Protein AF-A0A0L0LF47-F1 (afdb_monomer_lite)

Foldseek 3Di:
DDDDDPPPPPLVVLLVVQLVVCLVPVPPCVSVVVSCVVQVVVDPDLVSVLVNLLSVLVSCVSSVVLVSSLVSLQVSLVSCVVVVVVVSNVVSNVVSVVD

Radius of gyration: 15.13 Å; chains: 1; bounding box: 30×31×48 Å

Sequence (99 aa):
MPEGTPDQESTESLRQRVVEALRQSTEDLSLLNEFLDRRQLEVGDSRQGMMLNVEVAHMYKEAGLKELAKEAFLDAAEQAWHERDDDLFEKLTEEANAL

pLDDT: mean 83.82, std 13.77, range [42.88, 96.19]

Structure (mmCIF, N/CA/C/O backbone):
data_AF-A0A0L0LF47-F1
#
_entry.id   AF-A0A0L0LF47-F1
#
loop_
_atom_site.group_PDB
_atom_site.id
_atom_site.type_symbol
_atom_site.label_atom_id
_atom_site.label_alt_id
_atom_site.label_comp_id
_atom_site.label_asym_id
_atom_site.label_entity_id
_atom_site.label_seq_id
_atom_site.pdbx_PDB_ins_code
_atom_site.Cartn_x
_atom_site.Cartn_y
_atom_site.Cartn_z
_atom_site.occupancy
_atom_site.B_iso_or_equiv
_atom_site.auth_seq_id
_atom_site.auth_comp_id
_atom_site.auth_asym_id
_atom_site.auth_atom_id
_atom_site.pdbx_PDB_model_num
ATOM 1 N N . MET A 1 1 ? 19.651 -23.909 29.351 1.00 43.25 1 MET A N 1
ATOM 2 C CA . MET A 1 1 ? 18.466 -23.090 29.019 1.00 43.25 1 MET A CA 1
ATOM 3 C C . MET A 1 1 ? 18.574 -22.782 27.538 1.00 43.25 1 MET A C 1
ATOM 5 O O . MET A 1 1 ? 19.688 -22.460 27.143 1.00 43.25 1 MET A O 1
ATOM 9 N N . PRO A 1 2 ? 17.539 -23.004 26.712 1.00 45.69 2 PRO A N 1
ATOM 10 C CA . PRO A 1 2 ? 17.655 -22.760 25.280 1.00 45.69 2 PRO A CA 1
ATOM 11 C C . PRO A 1 2 ? 17.825 -21.257 25.043 1.00 45.69 2 PRO A C 1
ATOM 13 O O . PRO A 1 2 ? 17.015 -20.457 25.507 1.00 45.69 2 PRO A O 1
ATOM 16 N N . GLU A 1 3 ? 18.912 -20.893 24.373 1.00 42.88 3 GLU A N 1
ATOM 17 C CA . GLU A 1 3 ? 19.126 -19.569 23.802 1.00 42.88 3 GLU A CA 1
ATOM 18 C C . GLU A 1 3 ? 18.102 -19.404 22.676 1.00 42.88 3 GLU A C 1
ATOM 20 O O . GLU A 1 3 ? 18.245 -19.979 21.599 1.00 42.88 3 GLU A O 1
ATOM 25 N N . GLY A 1 4 ? 17.002 -18.706 22.958 1.00 43.75 4 GLY A N 1
ATOM 26 C CA . GLY A 1 4 ? 16.089 -18.263 21.914 1.00 43.75 4 GLY A CA 1
ATOM 27 C C . GLY A 1 4 ? 16.827 -17.231 21.079 1.00 43.75 4 GLY A C 1
ATOM 28 O O . GLY A 1 4 ? 17.122 -16.153 21.583 1.00 43.75 4 GLY A O 1
ATOM 29 N N . THR A 1 5 ? 17.175 -17.580 19.844 1.00 50.72 5 THR A N 1
ATOM 30 C CA . THR A 1 5 ? 17.736 -16.651 18.861 1.00 50.72 5 THR A CA 1
ATOM 31 C C . THR A 1 5 ? 16.793 -15.452 18.718 1.00 50.72 5 THR A C 1
ATOM 33 O O . THR A 1 5 ? 15.663 -15.652 18.261 1.00 50.72 5 THR A O 1
ATOM 36 N N . PRO A 1 6 ? 17.192 -14.230 19.112 1.00 53.59 6 PRO A N 1
ATOM 37 C CA . PRO A 1 6 ? 16.474 -13.041 18.687 1.00 53.59 6 PRO A CA 1
ATOM 38 C C . PRO A 1 6 ? 16.740 -12.832 17.184 1.00 53.59 6 PRO A C 1
ATOM 40 O O . PRO A 1 6 ? 17.751 -13.304 16.665 1.00 53.59 6 PRO A O 1
ATOM 43 N N . ASP A 1 7 ? 15.834 -12.146 16.492 1.00 51.16 7 ASP A N 1
ATOM 44 C CA . ASP A 1 7 ? 16.019 -11.635 15.120 1.00 51.16 7 ASP A CA 1
ATOM 45 C C . ASP A 1 7 ? 15.778 -12.573 13.919 1.00 51.16 7 ASP A C 1
ATOM 47 O O . ASP A 1 7 ? 16.334 -12.393 12.840 1.00 51.16 7 ASP A O 1
ATOM 51 N N . GLN A 1 8 ? 14.826 -13.502 14.032 1.00 44.38 8 GLN A N 1
ATOM 52 C CA . GLN A 1 8 ? 14.008 -13.895 12.870 1.00 44.38 8 GLN A CA 1
ATOM 53 C C . GLN A 1 8 ? 12.547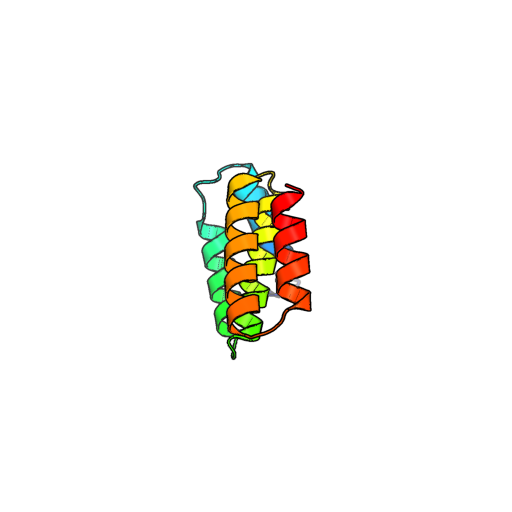 -13.500 13.075 1.00 44.38 8 GLN A C 1
ATOM 55 O O . GLN A 1 8 ? 11.631 -14.281 12.825 1.00 44.38 8 GLN A O 1
ATOM 60 N N . GLU A 1 9 ? 12.297 -12.266 13.512 1.00 53.72 9 GLU A N 1
ATOM 61 C CA . GLU A 1 9 ? 11.025 -11.656 13.141 1.00 53.72 9 GLU A CA 1
ATOM 62 C C . GLU A 1 9 ? 11.107 -11.399 11.633 1.00 53.72 9 GLU A C 1
ATOM 64 O O . GLU A 1 9 ? 11.614 -10.373 11.187 1.00 53.72 9 GLU A O 1
ATOM 69 N N . SER A 1 10 ? 10.738 -12.408 10.839 1.00 66.94 10 SER A N 1
ATOM 70 C CA . SER A 1 10 ? 10.748 -12.318 9.382 1.00 66.94 10 SER A CA 1
ATOM 71 C C . SER A 1 10 ? 9.951 -11.085 8.966 1.00 66.94 10 SER A C 1
ATOM 73 O O . SER A 1 10 ? 8.918 -10.799 9.564 1.00 66.94 10 SER A O 1
ATOM 75 N N . THR A 1 11 ? 10.394 -10.365 7.939 1.00 67.81 11 THR A N 1
ATOM 76 C CA . THR A 1 11 ? 9.711 -9.185 7.374 1.00 67.81 11 THR A CA 1
ATOM 77 C C . THR A 1 11 ? 8.201 -9.401 7.179 1.00 67.81 11 THR A C 1
ATOM 79 O O . THR A 1 11 ? 7.404 -8.487 7.364 1.00 67.81 11 THR A O 1
ATOM 82 N N . GLU A 1 12 ? 7.794 -10.642 6.902 1.00 72.75 12 GLU A N 1
ATOM 83 C CA . GLU A 1 12 ? 6.398 -11.083 6.833 1.00 72.75 12 GLU A CA 1
ATOM 84 C C . GLU A 1 12 ? 5.624 -10.962 8.165 1.00 72.75 12 GLU A C 1
ATOM 86 O O . GLU A 1 12 ? 4.473 -10.530 8.170 1.00 72.75 12 GLU A O 1
ATOM 91 N N . SER A 1 13 ? 6.259 -11.266 9.299 1.00 81.19 13 SER A N 1
ATOM 92 C CA . SER A 1 13 ? 5.707 -11.059 10.646 1.00 81.19 13 SER A CA 1
ATOM 93 C C . SER A 1 13 ? 5.512 -9.568 10.942 1.00 81.19 13 SER A C 1
ATOM 95 O O . SER A 1 13 ? 4.464 -9.168 11.447 1.00 81.19 13 SER A O 1
ATOM 97 N N . LEU A 1 14 ? 6.474 -8.718 10.557 1.00 84.25 14 LEU A N 1
ATOM 98 C CA . LEU A 1 14 ? 6.342 -7.268 10.725 1.00 84.25 14 LEU A CA 1
ATOM 99 C C . LEU A 1 14 ? 5.206 -6.708 9.858 1.00 84.25 14 LEU A C 1
ATOM 101 O O . LEU A 1 14 ? 4.373 -5.962 10.365 1.00 84.25 14 LEU A O 1
ATOM 105 N N . ARG A 1 15 ? 5.098 -7.136 8.593 1.00 87.94 15 ARG A N 1
ATOM 106 C CA . ARG A 1 15 ? 3.980 -6.778 7.701 1.00 87.94 15 ARG A CA 1
ATOM 107 C C . ARG A 1 15 ? 2.622 -7.113 8.324 1.00 87.94 15 ARG A C 1
ATOM 109 O O . ARG A 1 15 ? 1.725 -6.274 8.326 1.00 87.94 15 ARG A O 1
ATOM 116 N N . GLN A 1 16 ? 2.460 -8.317 8.879 1.00 86.94 16 GLN A N 1
ATOM 117 C CA . GLN A 1 16 ? 1.206 -8.706 9.536 1.00 86.94 16 GLN A CA 1
ATOM 118 C C . GLN A 1 16 ? 0.886 -7.808 10.733 1.00 86.94 16 GLN A C 1
ATOM 120 O O . GLN A 1 16 ? -0.240 -7.322 10.846 1.00 86.94 16 GLN A O 1
ATOM 125 N N . ARG A 1 17 ? 1.885 -7.511 11.571 1.00 88.69 17 ARG A N 1
ATOM 126 C CA . ARG A 1 17 ? 1.734 -6.593 12.709 1.00 88.69 17 ARG A CA 1
ATOM 127 C C . ARG A 1 17 ? 1.342 -5.183 12.262 1.00 88.69 17 ARG A C 1
ATOM 129 O O . ARG A 1 17 ? 0.509 -4.561 12.914 1.00 88.69 17 ARG A O 1
ATOM 136 N N . VAL A 1 18 ? 1.892 -4.697 11.147 1.00 90.56 18 VAL A N 1
ATOM 137 C CA . VAL A 1 18 ? 1.514 -3.407 10.544 1.00 90.56 18 VAL A CA 1
ATOM 138 C C . VAL A 1 18 ? 0.048 -3.418 10.118 1.00 90.56 18 VAL A C 1
ATOM 140 O O . VAL A 1 18 ? -0.697 -2.520 10.496 1.00 90.56 18 VAL A O 1
ATOM 143 N N . VAL A 1 19 ? -0.398 -4.445 9.389 1.00 91.88 19 VAL A N 1
ATOM 144 C CA . VAL A 1 19 ? -1.803 -4.565 8.960 1.00 91.88 19 VAL A CA 1
ATOM 145 C C . VAL A 1 19 ? -2.748 -4.602 10.161 1.00 91.88 19 VAL A C 1
ATOM 147 O O . VAL A 1 19 ? -3.779 -3.930 10.157 1.00 91.88 19 VAL A O 1
ATOM 150 N N . GLU A 1 20 ? -2.416 -5.366 11.203 1.00 90.81 20 GLU A N 1
ATOM 151 C CA . GLU A 1 20 ? -3.226 -5.423 12.423 1.00 90.81 20 GLU A CA 1
ATOM 152 C C . GLU A 1 20 ? -3.271 -4.083 13.160 1.00 90.81 20 GLU A C 1
ATOM 154 O O . GLU A 1 20 ? -4.346 -3.673 13.601 1.00 90.81 20 GLU A O 1
ATOM 159 N N . ALA A 1 21 ? -2.143 -3.379 13.253 1.00 89.25 21 ALA A N 1
ATOM 160 C CA . ALA A 1 21 ? -2.084 -2.056 13.862 1.00 89.25 21 ALA A CA 1
ATOM 161 C C . ALA A 1 21 ? -2.927 -1.039 13.084 1.00 89.25 21 ALA A C 1
ATOM 163 O O . ALA A 1 21 ? -3.774 -0.377 13.676 1.00 89.25 21 ALA A O 1
ATOM 164 N N . LEU A 1 22 ? -2.797 -1.011 11.755 1.00 90.56 22 LEU A N 1
ATOM 165 C CA . LEU A 1 22 ? -3.581 -0.145 10.872 1.00 90.56 22 LEU A CA 1
ATOM 166 C C . LEU A 1 22 ? -5.090 -0.422 10.960 1.00 90.56 22 LEU A C 1
ATOM 168 O O . LEU A 1 22 ? -5.890 0.511 10.894 1.00 90.56 22 LEU A O 1
ATOM 172 N N . ARG A 1 23 ? -5.499 -1.686 11.152 1.00 88.75 23 ARG A N 1
ATOM 173 C CA . ARG A 1 23 ? -6.911 -2.044 11.403 1.00 88.75 23 ARG A CA 1
ATOM 174 C C . ARG A 1 23 ? -7.431 -1.497 12.729 1.00 88.75 23 ARG A C 1
ATOM 176 O O . ARG A 1 23 ? -8.616 -1.193 12.831 1.00 88.75 23 ARG A O 1
ATOM 183 N N . GLN A 1 24 ? -6.582 -1.453 13.753 1.00 89.31 24 GLN A N 1
ATOM 184 C CA . GLN A 1 24 ? -6.961 -0.987 15.088 1.00 89.31 24 GLN A CA 1
ATOM 185 C C . GLN A 1 24 ? -6.945 0.539 15.182 1.00 89.31 24 GLN A C 1
ATOM 187 O O . GLN A 1 24 ? -7.816 1.117 15.832 1.00 89.31 24 GLN A O 1
ATOM 192 N N . SER A 1 25 ? -5.973 1.181 14.537 1.00 86.94 25 SER A N 1
ATOM 193 C CA . SER A 1 25 ? -5.810 2.627 14.504 1.00 86.94 25 SER A CA 1
ATOM 194 C C . SER A 1 25 ? -5.088 3.054 13.230 1.00 86.94 25 SER A C 1
ATOM 196 O O . SER A 1 25 ? -3.906 2.780 13.040 1.00 86.94 25 SER A O 1
ATOM 198 N N . THR A 1 26 ? -5.785 3.792 12.372 1.00 81.38 26 THR A N 1
ATOM 199 C CA . THR A 1 26 ? -5.226 4.323 11.119 1.00 81.38 26 THR A CA 1
ATOM 200 C C . THR A 1 26 ? -4.200 5.430 11.340 1.00 81.38 26 THR A C 1
ATOM 202 O O . THR A 1 26 ? -3.459 5.777 10.427 1.00 81.38 26 THR A O 1
ATOM 205 N N . GLU A 1 27 ? -4.183 6.011 12.538 1.00 81.50 27 GLU A N 1
ATOM 206 C CA . GLU A 1 27 ? -3.260 7.074 12.940 1.00 81.50 27 GLU A CA 1
ATOM 207 C C . GLU A 1 27 ? -1.957 6.505 13.527 1.00 81.50 27 GLU A C 1
ATOM 209 O O . GLU A 1 27 ? -0.948 7.210 13.594 1.00 81.50 27 GLU A O 1
ATOM 214 N N . ASP A 1 28 ? -1.950 5.225 13.926 1.00 81.44 28 ASP A N 1
ATOM 215 C CA . ASP A 1 28 ? -0.765 4.553 14.462 1.00 81.44 28 ASP A CA 1
ATOM 216 C C . ASP A 1 28 ? 0.120 4.039 13.319 1.00 81.44 28 ASP A C 1
ATOM 218 O O . ASP A 1 28 ? 0.082 2.881 12.903 1.00 81.44 28 ASP A O 1
ATOM 222 N N . LEU A 1 29 ? 0.914 4.957 12.766 1.00 84.56 29 LEU A N 1
ATOM 223 C CA . LEU A 1 29 ? 1.847 4.677 11.671 1.00 84.56 29 LEU A CA 1
ATOM 224 C C . LEU A 1 29 ? 3.235 4.252 12.171 1.00 84.56 29 LEU A C 1
ATOM 226 O O . LEU A 1 29 ? 4.161 4.115 11.374 1.00 84.56 29 LEU A O 1
ATOM 230 N N . SER A 1 30 ? 3.425 4.058 13.479 1.00 86.75 30 SER A N 1
ATOM 231 C CA . SER A 1 30 ? 4.737 3.747 14.061 1.00 86.75 30 SER A CA 1
ATOM 232 C C . SER A 1 30 ? 5.310 2.438 13.525 1.00 86.75 30 SER A C 1
ATOM 234 O O . SER A 1 30 ? 6.469 2.401 13.117 1.00 86.75 30 SER A O 1
ATOM 236 N N . LEU A 1 31 ? 4.488 1.388 13.450 1.00 86.19 31 LEU A N 1
ATOM 237 C CA . LEU A 1 31 ? 4.911 0.102 12.890 1.00 86.19 31 LEU A CA 1
ATOM 238 C C . LEU A 1 31 ? 5.120 0.174 11.376 1.00 86.19 31 LEU A C 1
ATOM 240 O O . LEU A 1 31 ? 6.044 -0.451 10.862 1.00 86.19 31 LEU A O 1
ATOM 244 N N . LEU A 1 32 ? 4.297 0.949 10.662 1.00 87.38 32 LEU A N 1
ATOM 245 C CA . LEU A 1 32 ? 4.480 1.163 9.228 1.00 87.38 32 LEU A CA 1
ATOM 246 C C . LEU A 1 32 ? 5.810 1.874 8.946 1.00 87.38 32 LEU A C 1
ATOM 248 O O . LEU A 1 32 ? 6.540 1.467 8.050 1.00 87.38 32 LEU A O 1
ATOM 252 N N . ASN A 1 33 ? 6.153 2.892 9.735 1.00 86.88 33 ASN A N 1
ATOM 253 C CA . ASN A 1 33 ? 7.425 3.599 9.610 1.00 86.88 33 ASN A CA 1
ATOM 254 C C . ASN A 1 33 ? 8.619 2.696 9.940 1.00 86.88 33 ASN A C 1
ATOM 256 O O . ASN A 1 33 ? 9.617 2.750 9.234 1.00 86.88 33 ASN A O 1
ATOM 260 N N . GLU A 1 34 ? 8.517 1.834 10.957 1.00 86.69 34 GLU A N 1
ATOM 261 C CA . GLU A 1 34 ? 9.563 0.840 11.241 1.00 86.69 34 GLU A CA 1
ATOM 262 C C . GLU A 1 34 ? 9.729 -0.152 10.081 1.00 86.69 34 GLU A C 1
ATOM 264 O O . GLU A 1 34 ? 10.851 -0.478 9.691 1.00 86.69 34 GLU A O 1
ATOM 269 N N . PHE A 1 35 ? 8.619 -0.608 9.497 1.00 86.81 35 PHE A N 1
ATOM 270 C CA . PHE A 1 35 ? 8.642 -1.465 8.317 1.00 86.81 35 PHE A CA 1
ATOM 271 C C . PHE A 1 35 ? 9.321 -0.770 7.133 1.00 86.81 35 PHE A C 1
ATOM 273 O O . PHE A 1 35 ? 10.198 -1.355 6.499 1.00 86.81 35 PHE A O 1
ATOM 280 N N . LEU A 1 36 ? 8.961 0.486 6.867 1.00 86.25 36 LEU A N 1
ATOM 281 C CA . LEU A 1 36 ? 9.565 1.290 5.810 1.00 86.25 36 LEU A CA 1
ATOM 282 C C . LEU A 1 36 ? 11.058 1.513 6.043 1.00 86.25 36 LEU A C 1
ATOM 284 O O . LEU A 1 36 ? 11.819 1.333 5.105 1.00 86.25 36 LEU A O 1
ATOM 288 N N . ASP A 1 37 ? 11.491 1.834 7.262 1.00 83.31 37 ASP A N 1
ATOM 289 C CA . ASP A 1 37 ? 12.905 2.062 7.592 1.00 83.31 37 ASP A CA 1
ATOM 290 C C . ASP A 1 37 ? 13.742 0.794 7.366 1.00 83.31 37 ASP A C 1
ATOM 292 O O . ASP A 1 37 ? 14.752 0.820 6.657 1.00 83.31 37 ASP A O 1
ATOM 296 N N . ARG A 1 38 ? 13.255 -0.362 7.846 1.00 81.81 38 ARG A N 1
ATOM 297 C CA . ARG A 1 38 ? 13.917 -1.655 7.606 1.00 81.81 38 ARG A CA 1
ATOM 298 C C . ARG A 1 38 ? 14.014 -1.983 6.119 1.00 81.81 38 ARG A C 1
ATOM 300 O O . ARG A 1 38 ? 15.051 -2.470 5.681 1.00 81.81 38 ARG A O 1
ATOM 307 N N . ARG A 1 39 ? 12.961 -1.709 5.345 1.00 80.19 39 ARG A N 1
ATOM 308 C CA . ARG A 1 39 ? 12.925 -1.981 3.899 1.00 80.19 39 ARG A CA 1
ATOM 309 C C . ARG A 1 39 ? 13.736 -0.971 3.100 1.00 80.19 39 ARG A C 1
ATOM 311 O O . ARG A 1 39 ? 14.373 -1.352 2.128 1.00 80.19 39 ARG A O 1
ATOM 318 N N . GLN A 1 40 ? 13.768 0.291 3.510 1.00 74.56 40 GLN A N 1
ATOM 319 C CA . GLN A 1 40 ? 14.524 1.347 2.844 1.00 74.56 40 GLN A CA 1
ATOM 320 C C . GLN A 1 40 ? 16.033 1.092 2.917 1.00 74.56 40 GLN A C 1
ATOM 322 O O . GLN A 1 40 ? 16.747 1.407 1.972 1.00 74.56 40 GLN A O 1
ATOM 327 N N . LEU A 1 41 ? 16.511 0.443 3.983 1.00 67.06 41 LEU A N 1
ATOM 328 C CA . LEU A 1 41 ? 17.894 -0.037 4.080 1.00 67.06 41 LEU A CA 1
ATOM 329 C C . LEU A 1 41 ? 18.219 -1.170 3.085 1.00 67.06 41 LEU A C 1
ATOM 331 O O . LEU A 1 41 ? 19.389 -1.381 2.768 1.00 67.06 41 LEU A O 1
ATOM 335 N N . GLU A 1 42 ? 17.209 -1.886 2.581 1.00 66.38 42 GLU A N 1
ATOM 336 C CA . GLU A 1 42 ? 17.343 -2.951 1.574 1.00 66.38 42 GLU A CA 1
ATOM 337 C C . GLU A 1 42 ? 17.111 -2.456 0.132 1.00 66.38 42 GLU A C 1
ATOM 339 O O . GLU A 1 42 ? 17.498 -3.125 -0.830 1.00 66.38 42 GLU A O 1
ATOM 344 N N . VAL A 1 43 ? 16.469 -1.295 -0.022 1.00 66.50 43 VAL A N 1
ATOM 345 C CA . VAL A 1 43 ? 16.114 -0.663 -1.299 1.00 66.50 43 VAL A CA 1
ATOM 346 C C . VAL A 1 43 ? 17.303 0.165 -1.798 1.00 66.50 43 VAL A C 1
ATOM 348 O O . VAL A 1 43 ? 17.586 1.247 -1.291 1.00 66.50 43 VAL A O 1
ATOM 351 N N . GLY A 1 44 ? 18.015 -0.347 -2.802 1.00 63.72 44 GLY A N 1
ATOM 352 C CA . GLY A 1 44 ? 19.163 0.319 -3.425 1.00 63.72 44 GLY A CA 1
ATOM 353 C C . GLY A 1 44 ? 18.816 1.186 -4.640 1.00 63.72 44 GLY A C 1
ATOM 354 O O . GLY A 1 44 ? 19.579 2.090 -4.973 1.00 63.72 44 GLY A O 1
ATOM 355 N N . ASP A 1 45 ? 17.668 0.942 -5.282 1.00 71.75 45 ASP A N 1
ATOM 356 C CA . ASP A 1 45 ? 17.291 1.560 -6.561 1.00 71.75 45 ASP A CA 1
ATOM 357 C C . ASP A 1 45 ? 15.803 1.952 -6.615 1.00 71.75 45 ASP A C 1
ATOM 359 O O . ASP A 1 45 ? 14.961 1.359 -5.934 1.00 71.75 45 ASP A O 1
ATOM 363 N N . SER A 1 46 ? 15.460 2.915 -7.483 1.00 71.88 46 SER A N 1
ATOM 364 C CA . SER A 1 46 ? 14.106 3.486 -7.640 1.00 71.88 46 SER A CA 1
ATOM 365 C C . SER A 1 46 ? 13.007 2.429 -7.780 1.00 71.88 46 SER A C 1
ATOM 367 O O . SER A 1 46 ? 11.975 2.514 -7.118 1.00 71.88 46 SER A O 1
ATOM 369 N N . ARG A 1 47 ? 13.274 1.363 -8.544 1.00 73.56 47 ARG A N 1
ATOM 370 C CA . ARG A 1 47 ? 12.333 0.256 -8.751 1.00 73.56 47 ARG A CA 1
ATOM 371 C C . ARG A 1 47 ? 11.976 -0.480 -7.459 1.00 73.56 47 ARG A C 1
ATOM 373 O O . ARG A 1 47 ? 10.842 -0.915 -7.285 1.00 73.56 47 ARG A O 1
ATOM 380 N N . GLN A 1 48 ? 12.934 -0.657 -6.552 1.00 79.19 48 GLN A N 1
ATOM 381 C CA . GLN A 1 48 ? 12.674 -1.292 -5.260 1.00 79.19 48 GLN A CA 1
ATOM 382 C C . GLN A 1 48 ? 11.874 -0.357 -4.337 1.00 79.19 48 GLN A C 1
ATOM 384 O O . GLN A 1 48 ? 11.033 -0.839 -3.582 1.00 79.19 48 GLN A O 1
ATOM 389 N N . GLY A 1 49 ? 12.069 0.962 -4.453 1.00 80.25 49 GLY A N 1
ATOM 390 C CA . GLY A 1 49 ? 11.254 1.967 -3.762 1.00 80.25 49 GLY A CA 1
ATOM 391 C C . GLY A 1 49 ? 9.800 1.955 -4.232 1.00 80.25 49 GLY A C 1
ATOM 392 O O . GLY A 1 49 ? 8.887 1.910 -3.413 1.00 80.25 49 GLY A O 1
ATOM 393 N N . MET A 1 50 ? 9.578 1.865 -5.543 1.00 84.62 50 MET A N 1
ATOM 394 C CA . MET A 1 50 ? 8.236 1.705 -6.107 1.00 84.62 50 MET A CA 1
ATOM 395 C C . MET A 1 50 ? 7.564 0.413 -5.616 1.00 84.62 50 MET A C 1
ATOM 397 O O . MET A 1 50 ? 6.411 0.432 -5.191 1.00 84.62 50 MET A O 1
ATOM 401 N N . MET A 1 51 ? 8.285 -0.715 -5.606 1.00 86.12 51 MET A N 1
ATOM 402 C CA . MET A 1 51 ? 7.751 -1.983 -5.084 1.00 86.12 51 MET A CA 1
ATOM 403 C C . MET A 1 51 ? 7.383 -1.901 -3.597 1.00 86.12 51 MET A C 1
ATOM 405 O O . MET A 1 51 ? 6.413 -2.534 -3.179 1.00 86.12 51 MET A O 1
ATOM 409 N N . LEU A 1 52 ? 8.113 -1.108 -2.808 1.00 87.06 52 LEU A N 1
ATOM 410 C CA . LEU A 1 52 ? 7.770 -0.848 -1.413 1.00 87.06 52 LEU A CA 1
ATOM 411 C C . LEU A 1 52 ? 6.448 -0.073 -1.296 1.00 87.06 52 LEU A C 1
ATOM 413 O O . LEU A 1 52 ? 5.610 -0.440 -0.475 1.00 87.06 52 LEU A O 1
ATOM 417 N N . ASN A 1 53 ? 6.206 0.924 -2.153 1.00 87.50 53 ASN A N 1
ATOM 418 C CA . ASN A 1 53 ? 4.928 1.647 -2.185 1.00 87.50 53 ASN A CA 1
ATOM 419 C C . ASN A 1 53 ? 3.752 0.726 -2.550 1.00 87.50 53 ASN A C 1
ATOM 421 O O . ASN A 1 53 ? 2.693 0.800 -1.924 1.00 87.50 53 ASN A O 1
ATOM 425 N N . VAL A 1 54 ? 3.951 -0.203 -3.491 1.00 91.25 54 VAL A N 1
ATOM 426 C CA . VAL A 1 54 ? 2.951 -1.235 -3.822 1.00 91.25 54 VAL A CA 1
ATOM 427 C C . VAL A 1 54 ? 2.680 -2.149 -2.621 1.00 91.25 54 VAL A C 1
ATOM 429 O O . VAL A 1 54 ? 1.528 -2.462 -2.317 1.00 91.25 54 VAL A O 1
ATOM 432 N N . GLU A 1 55 ? 3.721 -2.553 -1.892 1.00 91.75 55 GLU A N 1
ATOM 433 C CA . GLU A 1 55 ? 3.589 -3.380 -0.688 1.00 91.75 55 GLU A CA 1
ATOM 434 C C . GLU A 1 55 ? 2.793 -2.663 0.418 1.00 91.75 55 GLU A C 1
ATOM 436 O O . GLU A 1 55 ? 1.908 -3.262 1.037 1.00 91.75 55 GLU A O 1
ATOM 441 N N . VAL A 1 56 ? 3.026 -1.362 0.607 1.00 91.38 56 VAL A N 1
ATOM 442 C CA . VAL A 1 56 ? 2.245 -0.518 1.525 1.00 91.38 56 VAL A CA 1
ATOM 443 C C . VAL A 1 56 ? 0.783 -0.398 1.094 1.00 91.38 56 VAL A C 1
ATOM 445 O O . VAL A 1 56 ? -0.111 -0.551 1.931 1.00 91.38 56 VAL A O 1
ATOM 448 N N . ALA A 1 57 ? 0.513 -0.202 -0.198 1.00 93.00 57 ALA A N 1
ATOM 449 C CA . ALA A 1 57 ? -0.850 -0.151 -0.724 1.00 93.00 57 ALA A CA 1
ATOM 450 C C . ALA A 1 57 ? -1.627 -1.447 -0.427 1.00 93.00 57 ALA A C 1
ATOM 452 O O . ALA A 1 57 ? -2.782 -1.408 0.014 1.00 93.00 57 ALA A O 1
ATOM 453 N N . HIS A 1 58 ? -0.977 -2.607 -0.576 1.00 93.12 58 HIS A N 1
ATOM 454 C CA . HIS A 1 58 ? -1.567 -3.892 -0.201 1.00 93.12 58 HIS A CA 1
ATOM 455 C C . HIS A 1 58 ? -1.835 -4.006 1.303 1.00 93.12 58 HIS A C 1
ATOM 457 O O . HIS A 1 58 ? -2.904 -4.490 1.677 1.00 93.12 58 HIS A O 1
ATOM 463 N N . MET A 1 59 ? -0.935 -3.512 2.160 1.00 92.12 59 MET A N 1
ATOM 464 C CA . MET A 1 59 ? -1.170 -3.496 3.608 1.00 92.12 59 MET A CA 1
ATOM 465 C C . MET A 1 59 ? -2.389 -2.647 3.981 1.00 92.12 59 MET A C 1
ATOM 467 O O . MET A 1 59 ? -3.229 -3.092 4.765 1.00 92.12 59 MET A O 1
ATOM 471 N N . TYR A 1 60 ? -2.544 -1.462 3.385 1.00 92.94 60 TYR A N 1
ATOM 472 C CA . TYR A 1 60 ? -3.739 -0.638 3.584 1.00 92.94 60 TYR A CA 1
ATOM 473 C C . TYR A 1 60 ? -5.009 -1.343 3.098 1.00 92.94 60 TYR A C 1
ATOM 475 O O . TYR A 1 60 ? -6.021 -1.350 3.804 1.00 92.94 60 TYR A O 1
ATOM 483 N N . LYS A 1 61 ? -4.954 -2.003 1.933 1.00 93.12 61 LYS A N 1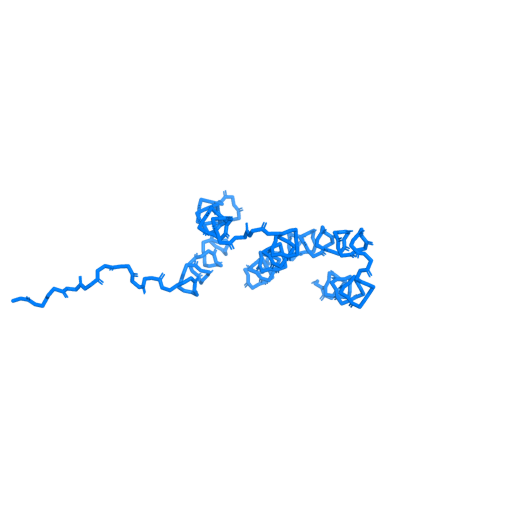
ATOM 484 C CA . LYS A 1 61 ? -6.075 -2.780 1.381 1.00 93.12 61 LYS A CA 1
ATOM 485 C C . LYS A 1 61 ? -6.488 -3.905 2.327 1.00 93.12 61 LYS A C 1
ATOM 487 O O . LYS A 1 61 ? -7.670 -4.048 2.635 1.00 93.12 61 LYS A O 1
ATOM 492 N N . GLU A 1 62 ? -5.529 -4.679 2.829 1.00 93.50 62 GLU A N 1
ATOM 493 C CA . GLU A 1 62 ? -5.773 -5.742 3.809 1.00 93.50 62 GLU A CA 1
ATOM 494 C C . GLU A 1 62 ? -6.274 -5.192 5.142 1.00 93.50 62 GLU A C 1
ATOM 496 O O . GLU A 1 62 ? -7.096 -5.832 5.804 1.00 93.50 62 GLU A O 1
ATOM 501 N N . ALA A 1 63 ? -5.833 -3.998 5.532 1.00 91.06 63 ALA A N 1
ATOM 502 C CA . ALA A 1 63 ? -6.336 -3.311 6.710 1.00 91.06 63 ALA A CA 1
ATOM 503 C C . ALA A 1 63 ? -7.765 -2.756 6.533 1.00 91.06 63 ALA A C 1
ATOM 505 O O . ALA A 1 63 ? -8.368 -2.298 7.499 1.00 91.06 63 ALA A O 1
ATOM 506 N N . GLY A 1 64 ? -8.342 -2.836 5.329 1.00 92.00 64 GLY A N 1
ATOM 507 C CA . GLY A 1 64 ? -9.666 -2.291 5.018 1.00 92.00 64 GLY A CA 1
ATOM 508 C C . GLY A 1 64 ? -9.668 -0.778 4.779 1.00 92.00 64 GLY A C 1
ATOM 509 O O . GLY A 1 64 ? -10.735 -0.172 4.681 1.00 92.00 64 GLY A O 1
ATOM 510 N N . LEU A 1 65 ? -8.489 -0.170 4.652 1.00 92.19 65 LEU A N 1
ATOM 511 C CA . LEU A 1 65 ? -8.281 1.264 4.467 1.00 92.19 65 LEU A CA 1
ATOM 512 C C . LEU A 1 65 ? -8.281 1.603 2.979 1.00 92.19 65 LEU A C 1
ATOM 514 O O . LEU A 1 65 ? -7.250 1.910 2.391 1.00 92.19 65 LEU A O 1
ATOM 518 N N . LYS A 1 66 ? -9.460 1.498 2.362 1.00 92.50 66 LYS A N 1
ATOM 519 C CA . LYS A 1 66 ? -9.643 1.597 0.905 1.00 92.50 66 LYS A CA 1
ATOM 520 C C . LYS A 1 66 ? -9.129 2.903 0.301 1.00 92.50 66 LYS A C 1
ATOM 522 O O . LYS A 1 66 ? -8.445 2.851 -0.710 1.00 92.50 66 LYS A O 1
ATOM 527 N N . GLU A 1 67 ? -9.418 4.043 0.930 1.00 92.06 67 GLU A N 1
ATOM 528 C CA . GLU A 1 67 ? -8.973 5.351 0.427 1.00 92.06 67 GLU A CA 1
ATOM 529 C C . GLU A 1 67 ? -7.441 5.456 0.445 1.00 92.06 67 GLU A C 1
ATOM 531 O O . GLU A 1 67 ? -6.837 5.725 -0.587 1.00 92.06 67 GLU A O 1
ATOM 536 N N . LEU A 1 68 ? -6.805 5.108 1.570 1.00 91.50 68 LEU A N 1
ATOM 537 C CA . LEU A 1 68 ? -5.342 5.117 1.692 1.00 91.50 68 LEU A CA 1
ATOM 538 C C . LEU A 1 68 ? -4.673 4.107 0.753 1.00 91.50 68 LEU A C 1
ATOM 540 O O . LEU A 1 68 ? -3.638 4.396 0.158 1.00 91.50 68 LEU A O 1
ATOM 544 N N . ALA A 1 69 ? -5.269 2.924 0.588 1.00 93.69 69 ALA A N 1
ATOM 545 C CA . ALA A 1 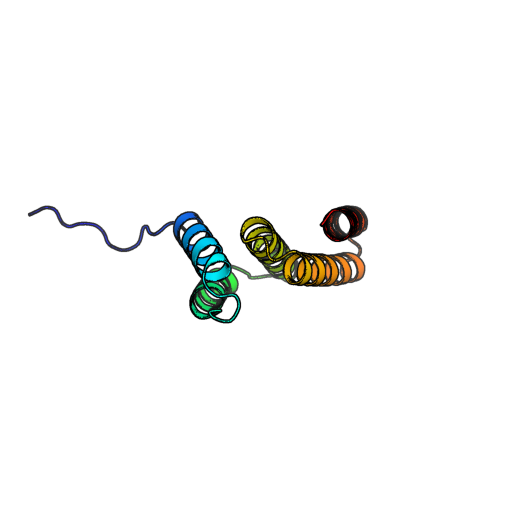69 ? -4.792 1.925 -0.361 1.00 93.69 69 ALA A CA 1
ATOM 546 C C . ALA A 1 69 ? -4.863 2.446 -1.800 1.00 93.69 69 ALA A C 1
ATOM 548 O O . ALA A 1 69 ? -3.923 2.260 -2.567 1.00 93.69 69 ALA A O 1
ATOM 549 N N . LYS A 1 70 ? -5.954 3.130 -2.155 1.00 94.75 70 LYS A N 1
ATOM 550 C CA . LYS A 1 70 ? -6.149 3.723 -3.477 1.00 94.75 70 LYS A CA 1
ATOM 551 C C . LYS A 1 70 ? -5.132 4.823 -3.750 1.00 94.75 70 LYS A C 1
ATOM 553 O O . LYS A 1 70 ? -4.518 4.808 -4.811 1.00 94.75 70 LYS A O 1
ATOM 558 N N . GLU A 1 71 ? -4.934 5.741 -2.808 1.00 94.19 71 GLU A N 1
ATOM 559 C CA . GLU A 1 71 ? -3.917 6.793 -2.923 1.00 94.19 71 GLU A CA 1
ATOM 560 C C . GLU A 1 71 ? -2.518 6.192 -3.104 1.00 94.19 71 GLU A C 1
ATOM 562 O O . GLU A 1 71 ? -1.795 6.589 -4.015 1.00 94.19 71 GLU A O 1
ATOM 567 N N . ALA A 1 72 ? -2.170 5.171 -2.316 1.00 93.00 72 ALA A N 1
ATOM 568 C CA . ALA A 1 72 ? -0.881 4.494 -2.422 1.00 93.00 72 ALA A CA 1
ATOM 569 C C . ALA A 1 72 ? -0.695 3.751 -3.761 1.00 93.00 72 ALA A C 1
ATOM 571 O O . ALA A 1 72 ? 0.391 3.794 -4.339 1.00 93.00 72 ALA A O 1
ATOM 572 N N . PHE A 1 73 ? -1.739 3.103 -4.296 1.00 95.12 73 PHE A N 1
ATOM 573 C CA . PHE A 1 73 ? -1.673 2.497 -5.631 1.00 95.12 73 PHE A CA 1
ATOM 574 C C . PHE A 1 73 ? -1.519 3.541 -6.739 1.00 95.12 73 PHE A C 1
ATOM 576 O O . PHE A 1 73 ? -0.780 3.296 -7.689 1.00 95.12 73 PHE A O 1
ATOM 583 N N . LEU A 1 74 ? -2.179 4.698 -6.627 1.00 94.69 74 LEU A N 1
ATOM 584 C CA . LEU A 1 74 ? -2.049 5.781 -7.604 1.00 94.69 74 LEU A CA 1
ATOM 585 C C . LEU A 1 74 ? -0.658 6.426 -7.572 1.00 94.69 74 LEU A C 1
ATOM 587 O O . LEU A 1 74 ? -0.114 6.700 -8.636 1.00 94.69 74 LEU A O 1
ATOM 591 N N . ASP A 1 75 ? -0.064 6.610 -6.391 1.00 92.94 75 ASP A N 1
ATOM 592 C CA . ASP A 1 75 ? 1.321 7.087 -6.255 1.00 92.94 75 ASP A CA 1
ATOM 593 C C . ASP A 1 75 ? 2.310 6.109 -6.911 1.00 92.94 75 ASP A C 1
ATOM 595 O O . ASP A 1 75 ? 3.140 6.497 -7.735 1.00 92.94 75 ASP A O 1
ATOM 599 N N . ALA A 1 76 ? 2.160 4.809 -6.636 1.00 92.06 76 ALA A N 1
ATOM 600 C CA . ALA A 1 76 ? 2.977 3.782 -7.273 1.00 92.06 76 ALA A CA 1
ATOM 601 C C . ALA A 1 76 ? 2.754 3.720 -8.799 1.00 92.06 76 ALA A C 1
ATOM 603 O O . ALA A 1 76 ? 3.705 3.503 -9.551 1.00 92.06 76 ALA A O 1
ATOM 604 N N . ALA A 1 77 ? 1.522 3.939 -9.275 1.00 94.06 77 ALA A N 1
ATOM 605 C CA . ALA A 1 77 ? 1.219 4.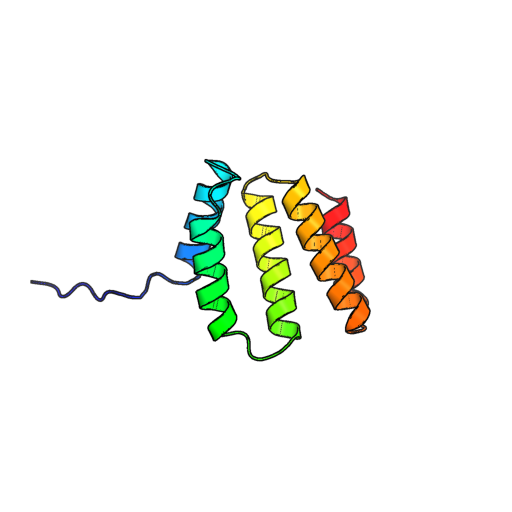021 -10.701 1.00 94.06 77 ALA A CA 1
ATOM 606 C C . ALA A 1 77 ? 1.899 5.240 -11.345 1.00 94.06 77 ALA A C 1
ATOM 608 O O . ALA A 1 77 ? 2.514 5.110 -12.402 1.00 94.06 77 ALA A O 1
ATOM 609 N N . GLU A 1 78 ? 1.847 6.412 -10.708 1.00 93.12 78 GLU A N 1
ATOM 610 C CA . GLU A 1 78 ? 2.525 7.620 -11.191 1.00 93.12 78 GLU A CA 1
ATOM 611 C C . GLU A 1 78 ? 4.037 7.387 -11.343 1.00 93.12 78 GLU A C 1
ATOM 613 O O . GLU A 1 78 ? 4.620 7.725 -12.377 1.00 93.12 78 GLU A O 1
ATOM 618 N N . GLN A 1 79 ? 4.664 6.720 -10.370 1.00 89.94 79 GLN A N 1
ATOM 619 C CA . GLN A 1 79 ? 6.071 6.326 -10.464 1.00 89.94 79 GLN A CA 1
ATOM 620 C C . GLN A 1 79 ? 6.326 5.357 -11.626 1.00 89.94 79 GLN A C 1
ATOM 622 O O . GLN A 1 79 ? 7.240 5.593 -12.419 1.00 89.94 79 GLN A O 1
ATOM 627 N N . ALA A 1 80 ? 5.492 4.325 -11.792 1.00 91.75 80 ALA A N 1
ATOM 628 C CA . ALA A 1 80 ? 5.595 3.388 -12.912 1.00 91.75 80 ALA A CA 1
ATOM 629 C C . ALA A 1 80 ? 5.489 4.105 -14.270 1.00 91.75 80 ALA A C 1
ATOM 631 O O . ALA A 1 80 ? 6.268 3.831 -15.186 1.00 91.75 80 ALA A O 1
ATOM 632 N N . TRP A 1 81 ? 4.590 5.086 -14.389 1.00 92.00 81 TRP A N 1
ATOM 633 C CA . TRP A 1 81 ? 4.461 5.915 -15.587 1.00 92.00 81 TRP A CA 1
ATOM 634 C C . TRP A 1 81 ? 5.72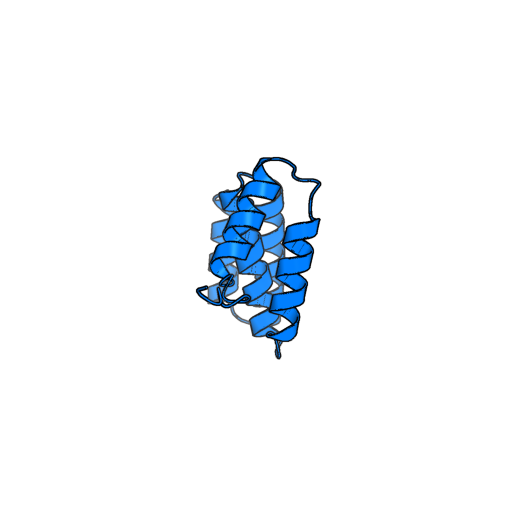8 6.737 -15.862 1.00 92.00 81 TRP A C 1
ATOM 636 O O . TRP A 1 81 ? 6.204 6.788 -17.001 1.00 92.00 81 TRP A O 1
ATOM 646 N N . HIS A 1 82 ? 6.330 7.331 -14.827 1.00 90.44 82 HIS A N 1
ATOM 647 C CA . HIS A 1 82 ? 7.602 8.050 -14.946 1.00 90.44 82 HIS A CA 1
ATOM 648 C C . HIS A 1 82 ? 8.775 7.141 -15.337 1.00 90.44 82 HIS A C 1
ATOM 650 O O . HIS A 1 82 ? 9.640 7.560 -16.113 1.00 90.44 82 HIS A O 1
ATOM 656 N N . GLU A 1 83 ? 8.786 5.895 -14.864 1.00 89.38 83 GLU A N 1
ATOM 657 C CA . GLU A 1 83 ? 9.770 4.876 -15.250 1.00 89.38 83 GLU A CA 1
ATOM 658 C C . GLU A 1 83 ? 9.470 4.223 -16.614 1.00 89.38 83 GLU A C 1
ATOM 660 O O . GLU A 1 83 ? 10.295 3.464 -17.127 1.00 89.38 83 GLU A O 1
ATOM 665 N N . ARG A 1 84 ? 8.349 4.590 -17.258 1.00 90.50 84 ARG A N 1
ATOM 666 C CA . ARG A 1 84 ? 7.873 4.043 -18.544 1.00 90.50 84 ARG A CA 1
ATOM 667 C C . ARG A 1 84 ? 7.575 2.540 -18.467 1.00 90.50 84 ARG A C 1
ATOM 669 O O . ARG A 1 84 ? 7.796 1.812 -19.433 1.00 90.50 84 ARG A O 1
ATOM 676 N N . ASP A 1 85 ? 7.098 2.086 -17.311 1.00 91.62 85 ASP A N 1
ATOM 677 C CA . ASP A 1 85 ? 6.586 0.734 -17.081 1.00 91.62 85 ASP A CA 1
ATOM 678 C C . ASP A 1 85 ? 5.059 0.743 -17.278 1.00 91.62 85 ASP A C 1
ATOM 680 O O . ASP A 1 85 ? 4.279 0.805 -16.325 1.00 91.62 85 ASP A O 1
ATOM 684 N N . ASP A 1 86 ? 4.632 0.765 -18.547 1.00 93.19 86 ASP A N 1
ATOM 685 C CA . ASP A 1 86 ? 3.217 0.886 -18.935 1.00 93.19 86 ASP A CA 1
ATOM 686 C C . ASP A 1 86 ? 2.365 -0.289 -18.406 1.00 93.19 86 ASP A C 1
ATOM 688 O O . ASP A 1 86 ? 1.229 -0.089 -17.972 1.00 93.19 86 ASP A O 1
ATOM 692 N N . ASP A 1 87 ? 2.930 -1.504 -18.379 1.00 93.69 87 ASP A N 1
ATOM 693 C CA . ASP A 1 87 ? 2.265 -2.709 -17.863 1.00 93.69 87 ASP A CA 1
ATOM 694 C C . ASP A 1 87 ? 1.977 -2.600 -16.360 1.00 93.69 87 ASP A C 1
ATOM 696 O O . ASP A 1 87 ? 0.934 -3.051 -15.875 1.00 93.69 87 ASP A O 1
ATOM 700 N N . LEU A 1 88 ? 2.922 -2.049 -15.594 1.00 92.31 88 LEU A N 1
ATOM 701 C CA . LEU A 1 88 ? 2.750 -1.860 -14.160 1.00 92.31 88 LEU A CA 1
ATOM 702 C C . LEU A 1 88 ? 1.805 -0.692 -13.862 1.00 92.31 88 LEU A C 1
ATOM 704 O O . LEU A 1 88 ? 0.951 -0.822 -12.985 1.00 92.31 88 LEU A O 1
ATOM 708 N N . PHE A 1 89 ? 1.906 0.406 -14.613 1.00 94.88 89 PHE A N 1
ATOM 709 C CA . PHE A 1 89 ? 0.984 1.538 -14.507 1.00 94.88 89 PHE A CA 1
ATOM 710 C C . PHE A 1 89 ? -0.479 1.105 -14.680 1.00 94.88 89 PHE A C 1
ATOM 712 O O . PHE A 1 89 ? -1.325 1.461 -13.853 1.00 94.88 89 PHE A O 1
ATOM 719 N N . GLU A 1 90 ? -0.776 0.313 -15.717 1.00 96.19 90 GLU A N 1
ATOM 720 C CA . GLU A 1 90 ? -2.133 -0.179 -15.980 1.00 96.19 90 GLU A CA 1
ATOM 721 C C . GLU A 1 90 ? -2.641 -1.027 -14.807 1.00 96.19 90 GLU A C 1
ATOM 723 O O . GLU A 1 90 ? -3.682 -0.712 -14.229 1.00 96.19 90 GLU A O 1
ATOM 728 N N . LYS A 1 91 ? -1.849 -2.009 -14.359 1.00 95.81 91 LYS A N 1
ATOM 729 C CA . LYS A 1 91 ? -2.214 -2.888 -13.234 1.00 95.81 91 LYS A CA 1
ATOM 730 C C . LYS A 1 91 ? -2.485 -2.129 -11.940 1.00 95.81 91 LYS A C 1
ATOM 732 O O . LYS A 1 91 ? -3.461 -2.421 -11.252 1.00 95.81 91 LYS A O 1
ATOM 737 N N . LEU A 1 92 ? -1.625 -1.175 -11.585 1.00 95.00 92 LEU A N 1
ATOM 738 C CA . LEU A 1 92 ? -1.776 -0.396 -10.353 1.00 95.00 92 LEU A CA 1
ATOM 739 C C . LEU A 1 92 ? -2.992 0.534 -10.427 1.00 95.00 92 LEU A C 1
ATOM 741 O O . LEU A 1 92 ? -3.721 0.683 -9.448 1.00 95.00 92 LEU A O 1
ATOM 745 N N . THR A 1 93 ? -3.264 1.097 -11.604 1.00 95.19 93 THR A N 1
ATOM 746 C CA . THR A 1 93 ? -4.464 1.908 -11.844 1.00 95.19 93 THR A CA 1
AT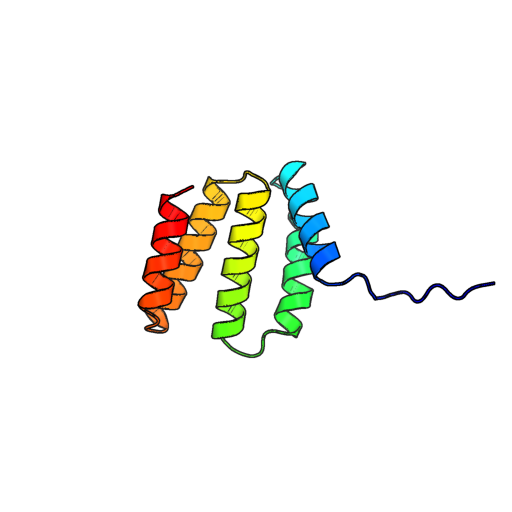OM 747 C C . THR A 1 93 ? -5.737 1.062 -11.767 1.00 95.19 93 THR A C 1
ATOM 749 O O . THR A 1 93 ? -6.733 1.495 -11.184 1.00 95.19 93 THR A O 1
ATOM 752 N N . GLU A 1 94 ? -5.736 -0.153 -12.317 1.00 95.75 94 GLU A N 1
ATOM 753 C CA . GLU A 1 94 ? -6.855 -1.095 -12.191 1.00 95.75 94 GLU A CA 1
ATOM 754 C C . GLU A 1 94 ? -7.100 -1.500 -10.731 1.00 95.75 94 GLU A C 1
ATOM 756 O O . GLU A 1 94 ? -8.238 -1.433 -10.262 1.00 95.75 94 GLU A O 1
ATOM 761 N N . GLU A 1 95 ? -6.043 -1.849 -9.989 1.00 94.44 95 GLU A N 1
ATOM 762 C CA . GLU A 1 95 ? -6.106 -2.149 -8.551 1.00 94.44 95 GLU A CA 1
ATOM 763 C C . GLU A 1 95 ? -6.702 -0.974 -7.763 1.00 94.44 95 GLU A C 1
ATOM 765 O O . GLU A 1 95 ? -7.633 -1.173 -6.981 1.00 94.44 95 GLU A O 1
ATOM 770 N N . ALA A 1 96 ? -6.239 0.255 -8.015 1.00 93.88 96 ALA A N 1
ATOM 771 C CA . ALA A 1 96 ? -6.753 1.467 -7.374 1.00 93.88 96 ALA A CA 1
ATOM 772 C C . ALA A 1 96 ? -8.250 1.700 -7.648 1.00 93.88 96 ALA A C 1
ATOM 774 O O . ALA A 1 96 ? -8.985 2.163 -6.774 1.00 93.88 96 ALA A O 1
ATOM 775 N N . ASN A 1 97 ? -8.713 1.387 -8.860 1.00 92.56 97 ASN A N 1
ATOM 776 C CA . ASN A 1 97 ? -10.115 1.540 -9.255 1.00 92.56 97 ASN A CA 1
ATOM 777 C C . ASN A 1 97 ? -11.025 0.419 -8.730 1.00 92.56 97 ASN A C 1
ATOM 779 O O . ASN A 1 97 ? -12.243 0.599 -8.691 1.00 92.56 97 ASN A O 1
ATOM 783 N N . ALA A 1 98 ? -10.459 -0.725 -8.340 1.00 93.44 98 ALA A N 1
ATOM 784 C CA . ALA A 1 98 ? -11.199 -1.873 -7.818 1.00 93.44 98 ALA A CA 1
ATOM 785 C C . ALA A 1 98 ? -11.468 -1.814 -6.298 1.00 93.44 98 ALA A C 1
ATOM 787 O O . ALA A 1 98 ? -12.190 -2.670 -5.775 1.00 93.44 98 ALA A O 1
ATOM 788 N N . LEU A 1 99 ? -10.875 -0.848 -5.588 1.00 89.69 99 LEU A N 1
ATOM 789 C CA . LEU A 1 99 ? -11.033 -0.635 -4.142 1.00 89.69 99 LEU A CA 1
ATOM 790 C C . LEU A 1 99 ? -12.363 0.035 -3.780 1.00 89.69 99 LEU A C 1
ATOM 792 O O . LEU A 1 99 ? -13.002 -0.453 -2.807 1.00 89.69 99 LEU A O 1
#

Secondary structure (DSSP, 8-state):
-----S----HHHHHHHHHHHHHH-TT--HHHHHHHHHHHTT--SHHHHHHHHHHHHHHHHHTT-HHHHHHHHHHHHHHHHHTT-HHHHHHHHHHHHT-